Pro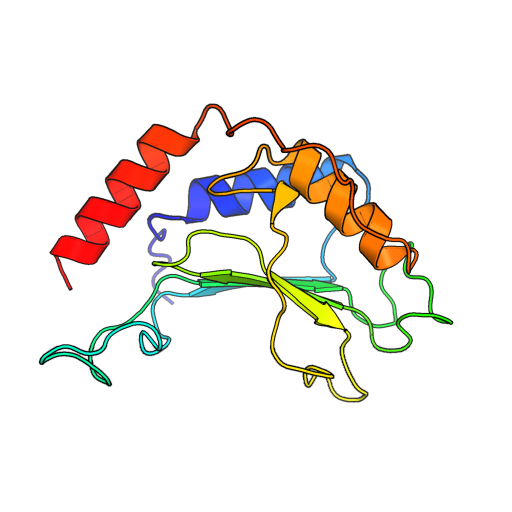tein AF-A0AAU5A4S3-F1 (afdb_monomer_lite)

Radius of gyration: 15.36 Å; chains: 1; bounding box: 38×34×42 Å

pLDDT: mean 92.45, std 8.71, range [35.03, 98.56]

Sequence (152 aa):
MTAHTLPHDPYITAVVDALAAAGLEPTDAWTSEAEIDRYRTDADAGVATMLSAVLIWGGDAPGLNTEAHEDGITLVWEHPAEQWQWAPRKAHGELEHEPEFLPTLGRYADPTSVAVAVRALLWGDTPPEVYAPNWSGADAVRTAVTAWASSE

Foldseek 3Di:
DPPDQALCNVLVVQLQVLCVVVVNHFPDKDKDFAAQPPPDPDPCRVPGTKIKIKGWHALPGPLAPCVQANGGKMWMAIPPQQFIWIFHADPPGHGPDDTHTPVQQHHQFRSNLSSQQSNCVRNNHHRDPHRGDHHPCRVSSVVSNVVVSVVD

Secondary structure (DSSP, 8-state):
---PPPTTHHHHHHHHHHHHHTT---SEEEEEEEEE-TT--STTTTTSEEEEEEEEEETT-TT--TTT-TTEEEEEEETTTTEEEEEEBPTTS-BSSSPEE-TTT-BTB-HHHHHHHHHHHHHTPPPPSSPPPBPTTHHHHHHHHHHHHTT-

Structure (mmCIF, N/CA/C/O backbone):
data_AF-A0AAU5A4S3-F1
#
_entry.id   AF-A0AAU5A4S3-F1
#
loop_
_atom_site.group_PDB
_atom_site.id
_atom_site.type_symbol
_atom_site.label_atom_id
_atom_site.label_alt_id
_atom_site.label_comp_id
_atom_site.label_asym_id
_atom_site.label_entity_id
_atom_site.label_seq_id
_atom_site.pdbx_PDB_ins_code
_atom_site.Cartn_x
_atom_site.Cartn_y
_atom_site.Cartn_z
_atom_site.occupancy
_atom_site.B_iso_or_equiv
_atom_site.auth_seq_id
_atom_site.auth_comp_id
_atom_site.auth_asym_id
_atom_site.auth_atom_id
_atom_site.pdbx_PDB_model_num
ATOM 1 N N . MET A 1 1 ? -4.446 -21.193 -12.535 1.00 39.62 1 MET A N 1
ATOM 2 C CA . MET A 1 1 ? -3.678 -19.992 -12.164 1.00 39.62 1 MET A CA 1
ATOM 3 C C . MET A 1 1 ? -2.277 -20.449 -11.829 1.00 39.62 1 MET A C 1
ATOM 5 O O . MET A 1 1 ? -2.098 -21.146 -10.839 1.00 39.62 1 MET A O 1
ATOM 9 N N . THR A 1 2 ? -1.317 -20.207 -12.713 1.00 35.03 2 THR A N 1
ATOM 10 C CA . THR A 1 2 ? 0.097 -20.427 -12.400 1.00 35.03 2 THR A CA 1
ATOM 11 C C . THR A 1 2 ? 0.478 -19.420 -11.326 1.00 35.03 2 THR A C 1
ATOM 13 O O . THR A 1 2 ? 0.433 -18.223 -11.577 1.00 35.03 2 THR A O 1
ATOM 16 N N . ALA A 1 3 ? 0.767 -19.911 -10.122 1.00 55.59 3 ALA A N 1
ATOM 17 C CA . ALA A 1 3 ? 1.276 -19.128 -9.004 1.00 55.59 3 ALA A CA 1
ATOM 18 C C . ALA A 1 3 ? 2.720 -18.699 -9.306 1.00 55.59 3 ALA A C 1
ATOM 20 O O . ALA A 1 3 ? 3.668 -19.279 -8.780 1.00 55.59 3 ALA A O 1
ATOM 21 N N . HIS A 1 4 ? 2.895 -17.774 -10.248 1.00 70.38 4 HIS A N 1
ATOM 22 C CA . HIS A 1 4 ? 4.183 -17.135 -10.452 1.00 70.38 4 HIS A CA 1
ATOM 23 C C . HIS A 1 4 ? 4.315 -16.026 -9.411 1.00 70.38 4 HIS A C 1
ATOM 25 O O . HIS A 1 4 ? 3.471 -15.139 -9.348 1.00 70.38 4 HIS A O 1
ATOM 31 N N . THR A 1 5 ? 5.336 -16.130 -8.566 1.00 88.12 5 THR A N 1
ATOM 32 C CA . THR A 1 5 ? 5.673 -15.095 -7.588 1.00 88.12 5 THR A CA 1
ATOM 33 C C . THR A 1 5 ? 6.170 -13.861 -8.330 1.00 88.12 5 THR A C 1
ATOM 35 O O . THR A 1 5 ? 7.146 -13.945 -9.079 1.00 88.12 5 THR A O 1
ATOM 38 N N . LEU A 1 6 ? 5.506 -12.727 -8.128 1.00 94.88 6 LEU A N 1
ATOM 39 C CA . LEU A 1 6 ? 5.885 -11.454 -8.724 1.00 94.88 6 LEU A CA 1
ATOM 40 C C . LEU A 1 6 ? 7.081 -10.842 -7.976 1.00 94.88 6 LEU A C 1
ATOM 42 O O . LEU A 1 6 ? 7.264 -11.089 -6.779 1.00 94.88 6 LEU A O 1
ATOM 46 N N . PRO A 1 7 ? 7.915 -10.025 -8.644 1.00 96.12 7 PRO A N 1
ATOM 47 C CA . PRO A 1 7 ? 9.130 -9.476 -8.042 1.00 96.12 7 PRO A CA 1
ATOM 48 C C . PRO A 1 7 ? 8.897 -8.663 -6.762 1.00 96.12 7 PRO A C 1
ATOM 50 O O . PRO A 1 7 ? 9.764 -8.648 -5.887 1.00 96.12 7 PRO A O 1
ATOM 53 N N . HIS A 1 8 ? 7.745 -7.994 -6.638 1.00 96.19 8 HIS A N 1
ATOM 54 C CA . HIS A 1 8 ? 7.370 -7.190 -5.471 1.00 96.19 8 HIS A CA 1
ATOM 55 C C . HIS A 1 8 ? 6.660 -7.984 -4.366 1.00 96.19 8 HIS A C 1
ATOM 57 O O . HIS A 1 8 ? 6.559 -7.473 -3.249 1.00 96.19 8 HIS A O 1
ATOM 63 N N . ASP A 1 9 ? 6.248 -9.234 -4.611 1.00 97.12 9 ASP A N 1
ATOM 64 C CA . ASP A 1 9 ? 5.535 -10.069 -3.630 1.00 97.12 9 ASP A CA 1
ATOM 65 C C . ASP A 1 9 ? 6.242 -10.170 -2.265 1.00 97.12 9 ASP A C 1
ATOM 67 O O . ASP A 1 9 ? 5.546 -10.098 -1.248 1.00 97.12 9 ASP A O 1
ATOM 71 N N . PRO A 1 10 ? 7.589 -10.284 -2.163 1.00 97.62 10 PRO A N 1
ATOM 72 C CA . PRO A 1 10 ? 8.252 -10.322 -0.860 1.00 97.62 10 PRO A CA 1
ATOM 73 C C . PRO A 1 10 ? 8.035 -9.050 -0.032 1.00 97.62 10 PRO A C 1
ATOM 75 O O . PRO A 1 10 ? 7.895 -9.130 1.187 1.00 97.62 10 PRO A O 1
ATOM 78 N N . TYR A 1 11 ? 7.993 -7.881 -0.681 1.00 98.12 11 TYR A N 1
ATOM 79 C CA . TYR A 1 11 ? 7.712 -6.623 0.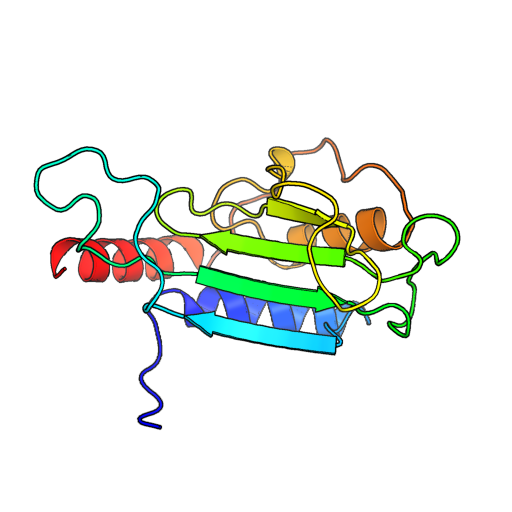006 1.00 98.12 11 TYR A CA 1
ATOM 80 C C . TYR A 1 11 ? 6.248 -6.549 0.443 1.00 98.12 11 TYR A C 1
ATOM 82 O O . TYR A 1 11 ? 5.968 -6.227 1.596 1.00 98.12 11 TYR A O 1
ATOM 90 N N . ILE A 1 12 ? 5.319 -6.906 -0.448 1.00 98.00 12 ILE A N 1
ATOM 91 C CA . ILE A 1 12 ? 3.882 -6.881 -0.147 1.00 98.00 12 ILE A CA 1
ATOM 92 C C . ILE A 1 12 ? 3.536 -7.864 0.971 1.00 98.00 12 ILE A C 1
ATOM 94 O O . ILE A 1 12 ? 2.803 -7.507 1.889 1.00 98.00 12 ILE A O 1
ATOM 98 N N . THR A 1 13 ? 4.132 -9.057 0.963 1.00 97.81 13 THR A N 1
ATOM 99 C CA . THR A 1 13 ? 3.985 -10.044 2.043 1.00 97.81 13 THR A CA 1
ATOM 100 C C . THR A 1 13 ? 4.456 -9.468 3.376 1.00 97.81 13 THR A C 1
ATOM 102 O O . THR A 1 13 ? 3.724 -9.530 4.356 1.00 97.81 13 THR A O 1
ATOM 105 N N . ALA A 1 14 ? 5.628 -8.824 3.411 1.00 98.31 14 ALA A N 1
ATOM 106 C CA . ALA A 1 14 ? 6.134 -8.209 4.637 1.00 98.31 14 ALA A CA 1
ATOM 107 C C . ALA A 1 14 ? 5.206 -7.098 5.167 1.00 98.31 14 ALA A C 1
ATOM 109 O O . ALA A 1 14 ? 5.040 -6.965 6.379 1.00 98.31 14 ALA A O 1
ATOM 110 N N . VAL A 1 15 ? 4.585 -6.317 4.274 1.00 98.56 15 VAL A N 1
ATOM 111 C CA . VAL A 1 15 ? 3.578 -5.301 4.626 1.00 98.56 15 VAL A CA 1
ATOM 112 C C . VAL A 1 15 ? 2.312 -5.939 5.195 1.00 98.56 15 VAL A C 1
ATOM 114 O O . VAL A 1 15 ? 1.858 -5.515 6.256 1.00 98.56 15 VAL A O 1
ATOM 117 N N . VAL A 1 16 ? 1.768 -6.971 4.547 1.00 98.19 16 VAL A N 1
ATOM 118 C CA . VAL A 1 16 ? 0.583 -7.694 5.037 1.00 98.19 16 VAL A CA 1
ATOM 119 C C . VAL A 1 16 ? 0.854 -8.345 6.396 1.00 98.19 16 VAL A C 1
ATOM 121 O O . VAL A 1 16 ? 0.028 -8.221 7.297 1.00 98.19 16 VAL A O 1
ATOM 124 N N . ASP A 1 17 ? 2.026 -8.949 6.593 1.00 98.38 17 ASP A N 1
ATOM 125 C CA . ASP A 1 17 ? 2.422 -9.539 7.876 1.00 98.38 17 ASP A CA 1
ATOM 126 C C . ASP A 1 17 ? 2.519 -8.482 8.989 1.00 98.38 17 ASP A C 1
ATOM 128 O O . ASP A 1 17 ? 2.077 -8.715 10.117 1.00 98.38 17 ASP A O 1
ATOM 132 N N . ALA A 1 18 ? 3.066 -7.298 8.691 1.00 98.38 18 ALA A N 1
ATOM 133 C CA . ALA A 1 18 ? 3.144 -6.198 9.653 1.00 98.38 18 ALA A CA 1
ATOM 134 C C . ALA A 1 18 ? 1.761 -5.620 9.997 1.00 98.38 18 ALA A C 1
ATOM 136 O O . ALA A 1 18 ? 1.507 -5.285 11.156 1.00 98.38 18 ALA A O 1
ATOM 137 N N . LEU A 1 19 ? 0.860 -5.533 9.013 1.00 98.12 19 LEU A N 1
ATOM 138 C CA . LEU A 1 19 ? -0.536 -5.146 9.219 1.00 98.12 19 LEU A CA 1
ATOM 139 C C . LEU A 1 19 ? -1.260 -6.160 10.108 1.00 98.12 19 LEU A C 1
ATOM 141 O O . LEU A 1 19 ? -1.898 -5.762 11.082 1.00 98.12 19 LEU A O 1
ATOM 145 N N . ALA A 1 20 ? -1.088 -7.456 9.844 1.00 97.44 20 ALA A N 1
ATOM 146 C CA . ALA A 1 20 ? -1.662 -8.520 10.660 1.00 97.44 20 ALA A CA 1
ATOM 147 C C . ALA A 1 20 ? -1.131 -8.497 12.101 1.00 97.44 20 ALA A C 1
ATOM 149 O O . ALA A 1 20 ? -1.888 -8.518 13.069 1.00 97.44 20 ALA A O 1
ATOM 150 N N . ALA A 1 21 ? 0.182 -8.331 12.281 1.00 97.88 21 ALA A N 1
ATOM 151 C CA . ALA A 1 21 ? 0.779 -8.183 13.608 1.00 97.88 21 ALA A CA 1
ATOM 152 C C . ALA A 1 21 ? 0.242 -6.959 14.379 1.00 97.88 21 ALA A C 1
ATOM 154 O O . ALA A 1 21 ? 0.237 -6.954 15.613 1.00 97.88 21 ALA A O 1
ATOM 155 N N . ALA A 1 22 ? -0.219 -5.927 13.667 1.00 96.88 22 ALA A N 1
ATOM 156 C CA . ALA A 1 22 ? -0.845 -4.738 14.233 1.00 96.88 22 ALA A CA 1
ATOM 157 C C . ALA A 1 22 ? -2.371 -4.861 14.435 1.00 96.88 22 ALA A C 1
ATOM 159 O O . ALA A 1 22 ? -2.958 -3.911 14.968 1.00 96.88 22 ALA A O 1
ATOM 160 N N . GLY A 1 23 ? -2.987 -5.986 14.042 1.00 96.62 23 GLY A N 1
ATOM 161 C CA . GLY A 1 23 ? -4.437 -6.216 14.056 1.00 96.62 23 GLY A CA 1
ATOM 162 C C . GLY A 1 23 ? -5.199 -5.373 13.030 1.00 96.62 23 GLY A C 1
ATOM 163 O O . GLY A 1 23 ? -6.291 -4.893 13.326 1.00 96.62 23 GLY A O 1
ATOM 164 N N . LEU A 1 24 ? -4.565 -5.095 11.889 1.00 96.88 24 LEU A N 1
ATOM 165 C CA . LEU A 1 24 ? -5.057 -4.242 10.804 1.00 96.88 24 LEU A CA 1
ATOM 166 C C . LEU A 1 24 ? -5.134 -5.027 9.490 1.00 96.88 24 LEU A C 1
ATOM 168 O O . LEU A 1 24 ? -4.820 -4.490 8.429 1.00 96.88 24 LEU A O 1
ATOM 172 N N . GLU A 1 25 ? -5.482 -6.309 9.541 1.00 95.94 25 GLU A N 1
ATOM 173 C CA . GLU A 1 25 ? -5.574 -7.155 8.357 1.00 95.94 25 GLU A CA 1
ATOM 174 C C . GLU A 1 25 ? -6.510 -6.533 7.306 1.00 95.94 25 GLU A C 1
ATOM 176 O O . GLU A 1 25 ? -7.627 -6.124 7.643 1.00 95.94 25 GLU A O 1
ATOM 181 N N . PRO A 1 26 ? -6.088 -6.451 6.033 1.00 96.75 26 PRO A N 1
ATOM 182 C CA . PRO A 1 26 ? -6.986 -6.048 4.965 1.00 96.75 26 PRO A CA 1
ATOM 183 C C . PRO A 1 26 ? -8.082 -7.106 4.781 1.00 96.75 26 PRO A C 1
ATOM 185 O O . PRO A 1 26 ? -7.842 -8.309 4.883 1.00 96.75 26 PRO A O 1
ATOM 188 N N . THR A 1 27 ? -9.290 -6.647 4.471 1.00 95.94 27 THR A N 1
ATOM 189 C CA . THR A 1 27 ? -10.421 -7.502 4.079 1.00 95.94 27 THR A CA 1
ATOM 190 C C . THR A 1 27 ? -10.171 -8.237 2.762 1.00 95.94 27 THR A C 1
ATOM 192 O O . THR A 1 27 ? -10.667 -9.348 2.585 1.00 95.94 27 THR A O 1
ATOM 195 N N . ASP A 1 28 ? -9.392 -7.638 1.856 1.00 96.12 28 ASP A N 1
ATOM 196 C CA . ASP A 1 28 ? -8.947 -8.262 0.610 1.00 96.12 28 ASP A CA 1
ATOM 197 C C . ASP A 1 28 ? -7.587 -7.696 0.179 1.00 96.12 28 ASP A C 1
ATOM 199 O O . ASP A 1 28 ? -7.264 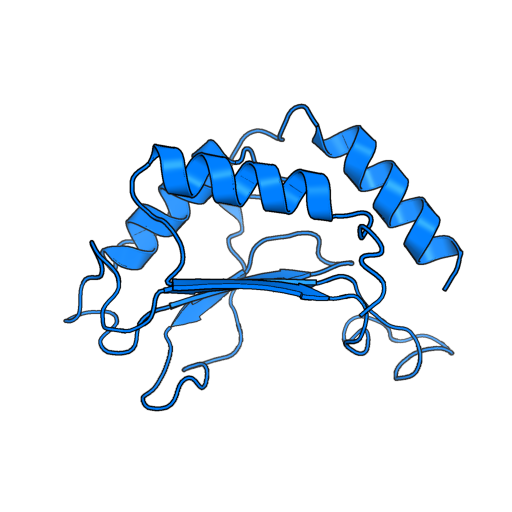-6.538 0.468 1.00 96.12 28 ASP A O 1
ATOM 203 N N . ALA A 1 29 ? -6.781 -8.513 -0.494 1.00 96.56 29 ALA A N 1
ATOM 204 C CA . ALA A 1 29 ? -5.439 -8.152 -0.930 1.00 96.56 29 ALA A CA 1
ATOM 205 C C . ALA A 1 29 ? -4.991 -8.981 -2.140 1.00 96.56 29 ALA A C 1
ATOM 207 O O . ALA A 1 29 ? -5.120 -10.206 -2.147 1.00 96.56 29 ALA A O 1
ATOM 208 N N . TRP A 1 30 ? -4.385 -8.330 -3.135 1.00 95.81 30 TRP A N 1
ATOM 209 C CA . TRP A 1 30 ? -3.762 -9.021 -4.266 1.00 95.81 30 TRP A CA 1
ATOM 210 C C . TRP A 1 30 ? -2.585 -8.244 -4.854 1.00 95.81 30 TRP A C 1
ATOM 212 O O . TRP A 1 30 ? -2.447 -7.033 -4.667 1.00 95.81 30 TRP A O 1
ATOM 222 N N . THR A 1 31 ? -1.750 -8.961 -5.603 1.00 96.44 31 THR A N 1
ATOM 223 C CA . THR A 1 31 ? -0.707 -8.407 -6.469 1.00 96.44 31 THR A CA 1
ATOM 224 C C . THR A 1 31 ? -1.024 -8.720 -7.931 1.00 96.44 31 THR A C 1
ATOM 226 O O . THR A 1 31 ? -1.725 -9.686 -8.235 1.00 96.44 31 THR A O 1
ATOM 229 N N . SER A 1 32 ? -0.573 -7.866 -8.847 1.00 94.88 32 SER A N 1
ATOM 230 C CA . SER A 1 32 ? -0.806 -8.012 -10.285 1.00 94.88 32 SER A CA 1
ATOM 231 C C . SER A 1 32 ? 0.387 -7.492 -11.081 1.00 94.88 32 SER A C 1
ATOM 233 O O . SER A 1 32 ? 1.105 -6.604 -10.627 1.00 94.88 32 SER A O 1
ATOM 235 N N . GLU A 1 33 ? 0.573 -8.051 -12.271 1.00 93.25 33 GLU A N 1
ATOM 236 C CA . GLU A 1 33 ? 1.462 -7.551 -13.327 1.00 93.25 33 GLU A CA 1
ATOM 237 C C . GLU A 1 33 ? 0.680 -7.278 -14.624 1.00 93.25 33 GLU A C 1
ATOM 239 O O . GLU A 1 33 ? 1.258 -7.186 -15.691 1.00 93.25 33 GLU A O 1
ATOM 244 N N . ALA A 1 34 ? -0.656 -7.242 -14.573 1.00 89.00 34 ALA A N 1
ATOM 245 C CA . ALA A 1 34 ? -1.494 -7.215 -15.776 1.00 89.00 34 ALA A CA 1
ATOM 246 C C . ALA A 1 34 ? -1.980 -5.812 -16.171 1.00 89.00 34 ALA A C 1
ATOM 248 O O . ALA A 1 34 ? -2.521 -5.636 -17.264 1.00 89.00 34 ALA A O 1
ATOM 249 N N . GLU A 1 35 ? -1.837 -4.831 -15.281 1.00 87.25 35 GLU A N 1
ATOM 250 C CA . GLU A 1 35 ? -2.319 -3.472 -15.523 1.00 87.25 35 GLU A CA 1
ATOM 251 C C . GLU A 1 35 ? -1.393 -2.747 -16.497 1.00 87.25 35 GLU A C 1
ATOM 253 O O . GLU A 1 35 ? -0.176 -2.886 -16.412 1.00 87.25 35 GLU A O 1
ATOM 258 N N . ILE A 1 36 ? -1.958 -1.956 -17.410 1.00 87.69 36 ILE A N 1
ATOM 259 C CA . ILE A 1 36 ? -1.163 -1.132 -18.328 1.00 87.69 36 ILE A CA 1
ATOM 260 C C . ILE A 1 36 ? -0.395 -0.088 -17.516 1.00 87.69 36 ILE A C 1
ATOM 262 O O . ILE A 1 36 ? -0.978 0.606 -16.678 1.00 87.69 36 ILE A O 1
ATOM 266 N N . ASP A 1 37 ? 0.894 0.074 -17.812 1.00 85.19 37 ASP A N 1
ATOM 267 C CA . ASP A 1 37 ? 1.715 1.098 -17.178 1.00 85.19 37 ASP A CA 1
ATOM 268 C C . ASP A 1 37 ? 1.260 2.502 -17.612 1.00 85.19 37 ASP A C 1
ATOM 270 O O . ASP A 1 37 ? 1.593 3.008 -18.690 1.00 85.19 37 ASP A O 1
ATOM 274 N N . ARG A 1 38 ? 0.491 3.151 -16.731 1.00 83.00 38 ARG A N 1
ATOM 275 C CA . ARG A 1 38 ? -0.017 4.519 -16.909 1.00 83.00 38 ARG A CA 1
ATOM 276 C C . ARG A 1 38 ? 1.066 5.599 -16.826 1.00 83.00 38 ARG A C 1
ATOM 278 O O . ARG A 1 38 ? 0.792 6.756 -17.140 1.00 83.00 38 ARG A O 1
ATOM 285 N N . TYR A 1 39 ? 2.273 5.249 -16.389 1.00 82.88 39 TYR A N 1
ATOM 286 C CA . TYR A 1 39 ? 3.394 6.170 -16.223 1.00 82.88 39 TYR A CA 1
ATOM 287 C C . TYR A 1 39 ? 4.294 6.239 -17.464 1.00 82.88 39 TYR A C 1
ATOM 289 O O . TYR A 1 39 ? 5.104 7.167 -17.578 1.00 82.88 39 TYR A O 1
ATOM 297 N N . ARG A 1 40 ? 4.156 5.310 -18.419 1.00 82.69 40 ARG A N 1
ATOM 298 C CA . ARG A 1 40 ? 4.932 5.330 -19.666 1.00 82.69 40 ARG A CA 1
ATOM 299 C C . ARG A 1 40 ? 4.405 6.361 -20.655 1.00 82.69 40 ARG A C 1
ATOM 301 O O . ARG A 1 40 ? 3.210 6.508 -20.887 1.00 82.69 40 ARG A O 1
ATOM 308 N N . THR A 1 41 ? 5.345 7.065 -21.279 1.00 86.38 41 THR A N 1
ATOM 309 C CA . THR A 1 41 ? 5.091 8.065 -22.335 1.00 86.38 41 THR A CA 1
ATOM 310 C C . THR A 1 41 ? 5.941 7.810 -23.585 1.00 86.38 41 THR A C 1
ATOM 312 O O . THR A 1 41 ? 6.050 8.668 -24.460 1.00 86.38 41 THR A O 1
ATOM 315 N N . ASP A 1 42 ? 6.566 6.635 -23.656 1.00 85.56 42 ASP A N 1
ATOM 316 C CA . ASP A 1 42 ? 7.460 6.206 -24.726 1.00 85.56 42 ASP A CA 1
ATOM 317 C C . ASP A 1 42 ? 6.739 5.328 -25.766 1.00 85.56 42 ASP A C 1
ATOM 319 O O . ASP A 1 42 ? 5.512 5.321 -25.855 1.00 85.56 42 ASP A O 1
ATOM 323 N N . ALA A 1 43 ? 7.509 4.633 -26.610 1.00 85.62 43 ALA A N 1
ATOM 324 C CA . ALA A 1 43 ? 6.974 3.833 -27.712 1.00 85.62 43 ALA A CA 1
ATOM 325 C C . ALA A 1 43 ? 6.094 2.656 -27.255 1.00 85.62 43 ALA A C 1
ATOM 327 O O . ALA A 1 43 ? 5.280 2.186 -28.049 1.00 85.62 43 ALA A O 1
ATOM 328 N N . ASP A 1 44 ? 6.223 2.231 -25.996 1.00 81.56 44 ASP A N 1
ATOM 329 C CA . ASP A 1 44 ? 5.472 1.109 -25.430 1.00 81.56 44 ASP A CA 1
ATOM 330 C C . ASP A 1 44 ? 4.322 1.583 -24.521 1.00 81.56 44 ASP A C 1
ATOM 332 O O . ASP A 1 44 ? 3.669 0.774 -23.853 1.00 81.56 44 ASP A O 1
ATOM 336 N N . ALA A 1 45 ? 4.040 2.893 -24.497 1.00 84.75 45 ALA A N 1
ATOM 337 C CA . ALA A 1 45 ? 2.894 3.455 -23.794 1.00 84.75 45 ALA A CA 1
ATOM 338 C C . ALA A 1 45 ? 1.585 2.821 -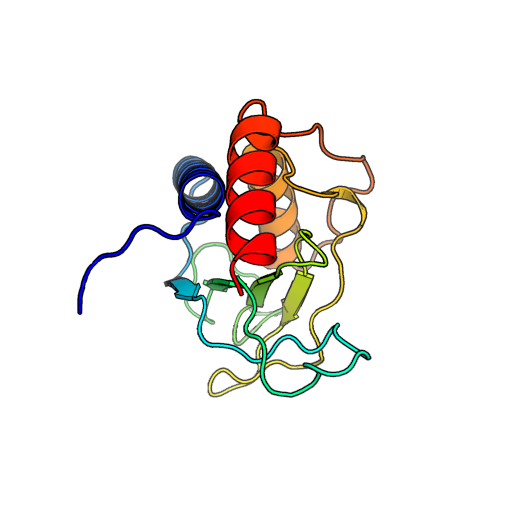24.299 1.00 84.75 45 ALA A C 1
ATOM 340 O O . ALA A 1 45 ? 1.281 2.836 -25.494 1.00 84.75 45 ALA A O 1
ATOM 341 N N . GLY A 1 46 ? 0.796 2.270 -23.374 1.00 82.62 46 GLY A N 1
ATOM 342 C CA . GLY A 1 46 ? -0.435 1.544 -23.699 1.00 82.62 46 GLY A CA 1
ATOM 343 C C . GLY A 1 46 ? -0.246 0.062 -24.044 1.00 82.62 46 GLY A C 1
ATOM 344 O O . GLY A 1 46 ? -1.235 -0.590 -24.376 1.00 82.62 46 GLY A O 1
ATOM 345 N N . VAL A 1 47 ? 0.981 -0.468 -23.981 1.00 83.81 47 VAL A N 1
ATOM 346 C CA . VAL A 1 47 ? 1.286 -1.883 -24.264 1.00 83.81 47 VAL A CA 1
ATOM 347 C C . VAL A 1 47 ? 2.015 -2.554 -23.104 1.00 83.81 47 VAL A C 1
ATOM 349 O O . VAL A 1 47 ? 1.649 -3.668 -22.741 1.00 83.81 47 VAL A O 1
ATOM 352 N N . ALA A 1 48 ? 3.021 -1.896 -22.526 1.00 84.69 48 ALA A N 1
ATOM 353 C CA . ALA A 1 48 ? 3.755 -2.447 -21.392 1.00 84.69 48 ALA A CA 1
ATOM 354 C C . ALA A 1 48 ? 2.901 -2.471 -20.118 1.00 84.69 48 ALA A C 1
ATOM 356 O O . ALA A 1 48 ? 2.040 -1.605 -19.910 1.00 84.69 48 ALA A O 1
ATOM 357 N N . THR A 1 49 ? 3.159 -3.462 -19.270 1.00 89.19 49 THR A N 1
ATOM 358 C CA . THR A 1 49 ? 2.427 -3.659 -18.021 1.00 89.19 49 THR A CA 1
ATOM 359 C C . THR A 1 49 ? 3.177 -3.100 -16.812 1.00 89.19 49 THR A C 1
ATOM 361 O O . THR A 1 49 ? 4.348 -2.732 -16.905 1.00 89.19 49 THR A O 1
ATOM 364 N N . MET A 1 50 ? 2.497 -3.002 -15.669 1.00 91.81 50 MET A N 1
ATOM 365 C CA . MET A 1 50 ? 3.071 -2.576 -14.397 1.00 91.81 50 MET A CA 1
ATOM 366 C C . MET A 1 50 ? 2.803 -3.570 -13.269 1.00 91.81 50 MET A C 1
ATOM 368 O O . MET A 1 50 ? 1.739 -4.187 -13.179 1.00 91.81 50 MET A O 1
ATOM 372 N N . LEU A 1 51 ? 3.757 -3.641 -12.340 1.00 95.19 51 LEU A N 1
ATOM 373 C CA . LEU A 1 51 ? 3.566 -4.308 -11.058 1.00 95.19 51 LEU A CA 1
ATOM 374 C C . LEU A 1 51 ? 2.697 -3.445 -10.147 1.00 95.19 51 LEU A C 1
ATOM 376 O O . LEU A 1 51 ? 2.997 -2.273 -9.920 1.00 95.19 51 LEU A O 1
ATOM 380 N N . SER A 1 52 ? 1.663 -4.043 -9.570 1.00 96.06 52 SER A N 1
ATOM 381 C CA . SER A 1 52 ? 0.777 -3.389 -8.614 1.00 96.06 52 SER A CA 1
ATOM 382 C C . SER A 1 52 ? 0.428 -4.298 -7.440 1.00 96.06 52 SER A C 1
ATOM 384 O O . SER A 1 52 ? 0.485 -5.529 -7.523 1.00 96.06 52 SER A O 1
ATOM 386 N N . ALA A 1 53 ? 0.082 -3.682 -6.318 1.00 97.31 53 ALA A N 1
ATOM 387 C CA . ALA A 1 53 ? -0.495 -4.336 -5.159 1.00 97.31 53 ALA A CA 1
ATOM 388 C C . ALA A 1 53 ? -1.646 -3.493 -4.625 1.00 97.31 53 ALA A C 1
ATOM 390 O O . ALA A 1 53 ? -1.518 -2.273 -4.512 1.00 97.31 53 ALA A O 1
ATOM 391 N N . VAL A 1 54 ? -2.747 -4.150 -4.277 1.00 97.38 54 VAL A N 1
ATOM 392 C CA . VAL A 1 54 ? -3.954 -3.509 -3.757 1.00 97.38 54 VAL A CA 1
ATOM 393 C C . VAL A 1 54 ? -4.311 -4.148 -2.425 1.00 97.38 54 VAL A C 1
ATOM 395 O O . VAL A 1 54 ? -4.351 -5.372 -2.314 1.00 97.38 54 VAL A O 1
ATOM 398 N N . LEU A 1 55 ? -4.566 -3.310 -1.421 1.00 98.19 55 LEU A N 1
ATOM 399 C CA . LEU A 1 55 ? -5.025 -3.699 -0.089 1.00 98.19 55 LEU A CA 1
ATOM 400 C C . LEU A 1 55 ? -6.330 -2.961 0.215 1.00 98.19 55 LEU A C 1
ATOM 402 O O . LEU A 1 55 ? -6.397 -1.737 0.079 1.00 98.19 55 LEU A O 1
ATOM 406 N N . ILE A 1 56 ? -7.363 -3.688 0.631 1.00 97.75 56 ILE A N 1
ATOM 407 C CA . ILE A 1 56 ? -8.699 -3.140 0.878 1.00 97.75 56 ILE A CA 1
ATOM 408 C C . ILE A 1 56 ? -9.099 -3.369 2.328 1.00 97.75 56 ILE A C 1
ATOM 410 O O . ILE A 1 56 ? -9.052 -4.495 2.817 1.00 97.75 56 ILE A O 1
ATOM 414 N N . TRP A 1 57 ? -9.619 -2.323 2.962 1.00 97.50 57 TRP A N 1
ATOM 415 C CA . TRP A 1 57 ? -10.422 -2.415 4.179 1.00 97.50 57 TRP A CA 1
ATOM 416 C C . TRP A 1 57 ? -11.828 -1.950 3.823 1.00 97.50 57 TRP A C 1
ATOM 418 O O . TRP A 1 57 ? -12.007 -0.767 3.563 1.00 97.50 57 TRP A O 1
ATOM 428 N N . GLY A 1 58 ? -12.790 -2.870 3.728 1.00 95.31 58 GLY A N 1
ATOM 429 C CA . GLY A 1 58 ? -14.199 -2.543 3.480 1.00 95.31 58 GLY A CA 1
ATOM 430 C C . GLY A 1 58 ? -14.883 -1.904 4.693 1.00 95.31 58 GLY A C 1
ATOM 431 O O . GLY A 1 58 ? -14.299 -1.842 5.769 1.00 95.31 58 GLY A O 1
ATOM 432 N N . GLY A 1 59 ? -16.133 -1.457 4.532 1.00 92.56 59 GLY A N 1
ATOM 433 C CA . GLY A 1 59 ? -16.914 -0.796 5.594 1.00 92.56 59 GLY A CA 1
ATOM 434 C C . GLY A 1 59 ? -17.142 -1.624 6.872 1.00 92.56 59 GLY A C 1
ATOM 435 O O . GLY A 1 59 ? -17.522 -1.086 7.909 1.00 92.56 59 GLY A O 1
ATOM 436 N N . ASP A 1 60 ? -16.897 -2.934 6.824 1.00 90.12 60 ASP A N 1
ATOM 437 C CA . ASP A 1 60 ? -16.956 -3.861 7.958 1.00 90.12 60 ASP A CA 1
ATOM 438 C C . ASP A 1 60 ? -15.580 -4.166 8.581 1.00 90.12 60 ASP A C 1
ATOM 440 O O . ASP A 1 60 ? -15.482 -4.988 9.498 1.00 90.12 60 ASP A O 1
ATOM 444 N N . ALA A 1 61 ? -14.515 -3.505 8.116 1.00 90.81 61 ALA A N 1
ATOM 445 C CA . ALA A 1 61 ? -13.164 -3.714 8.612 1.00 90.81 61 ALA A CA 1
ATOM 446 C C . ALA A 1 61 ? -13.023 -3.307 10.096 1.00 90.81 61 ALA A C 1
ATOM 448 O O . ALA A 1 61 ? -13.419 -2.204 10.491 1.00 90.81 61 ALA A O 1
ATOM 449 N N . PRO A 1 62 ? -12.406 -4.152 10.943 1.00 86.19 62 PRO A N 1
ATOM 450 C CA . PRO A 1 62 ? -12.119 -3.798 12.328 1.00 86.19 62 PRO A CA 1
ATOM 451 C C . PRO A 1 62 ? -11.264 -2.529 12.443 1.00 86.19 62 PRO A C 1
ATOM 453 O O . PRO A 1 62 ? -10.259 -2.377 11.756 1.00 86.19 62 PRO A O 1
ATOM 456 N N . GLY A 1 63 ? -11.641 -1.627 13.355 1.00 85.00 63 GLY A N 1
ATOM 457 C CA . GLY A 1 63 ? -10.894 -0.389 13.614 1.00 85.00 63 GLY A CA 1
ATOM 458 C C . GLY A 1 63 ? -11.152 0.749 12.622 1.00 85.00 63 GLY A C 1
ATOM 459 O O . GLY A 1 63 ? -10.613 1.834 12.820 1.00 85.00 63 GLY A O 1
ATOM 460 N N . LEU A 1 64 ? -11.994 0.532 11.607 1.00 93.00 64 LEU A N 1
ATOM 461 C CA . LEU A 1 64 ? -12.432 1.572 10.685 1.00 93.00 64 LEU A CA 1
ATOM 462 C C . LEU A 1 64 ? -13.359 2.576 11.385 1.00 93.00 64 LEU A C 1
ATOM 464 O O . LEU A 1 64 ? -14.356 2.206 12.011 1.00 93.00 64 LEU A O 1
ATOM 468 N N . ASN A 1 65 ? -13.049 3.859 11.247 1.00 93.62 65 ASN A N 1
ATOM 469 C CA . ASN A 1 65 ? -13.936 4.947 11.617 1.00 93.62 65 ASN A CA 1
ATOM 470 C C . ASN A 1 65 ? -14.992 5.135 10.522 1.00 93.62 65 ASN A C 1
ATOM 472 O O . ASN A 1 65 ? -14.756 5.819 9.527 1.00 93.62 65 ASN A O 1
ATOM 476 N N . THR A 1 66 ? -16.172 4.549 10.717 1.00 91.81 66 THR A N 1
ATOM 477 C CA . THR A 1 66 ? -17.272 4.618 9.745 1.00 91.81 66 THR A CA 1
ATOM 478 C C . THR A 1 66 ? -17.885 6.013 9.600 1.00 91.81 66 THR A C 1
ATOM 480 O O . THR A 1 66 ? -18.583 6.252 8.623 1.00 91.81 66 THR A O 1
ATOM 483 N N . GLU A 1 67 ? -17.615 6.955 10.514 1.00 92.38 67 GLU A N 1
ATOM 484 C CA . GLU A 1 67 ? -18.003 8.362 10.324 1.00 92.38 67 GLU A CA 1
ATOM 485 C C . GLU A 1 67 ? -17.103 9.071 9.301 1.00 92.38 67 GLU A C 1
ATOM 487 O O . GLU A 1 67 ? -17.547 10.007 8.639 1.00 92.38 67 GLU A O 1
ATOM 492 N N . ALA A 1 68 ? -15.845 8.634 9.171 1.00 91.69 68 ALA A N 1
ATOM 493 C CA . ALA A 1 68 ? -14.883 9.182 8.215 1.00 91.69 68 ALA A CA 1
ATOM 494 C C . ALA A 1 68 ? -14.863 8.403 6.890 1.00 91.69 68 ALA A C 1
ATOM 496 O O . ALA A 1 68 ? -14.723 8.996 5.822 1.00 91.69 68 ALA A O 1
ATOM 497 N N . HIS A 1 69 ? -14.994 7.078 6.961 1.00 92.81 69 HIS A N 1
ATOM 498 C CA . HIS A 1 69 ? -14.799 6.152 5.848 1.00 92.81 69 HIS A CA 1
ATOM 499 C C . HIS A 1 69 ? -15.875 5.062 5.868 1.00 92.81 69 HIS A C 1
ATOM 501 O O . HIS A 1 69 ? -15.564 3.895 6.079 1.00 92.81 69 HIS A O 1
ATOM 507 N N . GLU A 1 70 ? -17.144 5.436 5.683 1.00 94.06 70 GLU A N 1
ATOM 508 C CA . GLU A 1 70 ? -18.295 4.517 5.769 1.00 94.06 70 GLU A CA 1
ATOM 509 C C . GLU A 1 70 ? -18.098 3.230 4.949 1.00 94.06 70 GLU A C 1
ATOM 511 O O . GLU A 1 70 ? -18.335 2.130 5.447 1.00 94.06 70 GLU A O 1
ATOM 516 N N . ASP A 1 71 ? -17.593 3.358 3.720 1.00 95.75 71 ASP A N 1
ATOM 517 C CA . ASP A 1 71 ? -17.388 2.239 2.794 1.00 95.75 71 ASP A CA 1
ATOM 518 C C . ASP A 1 71 ? -15.950 1.687 2.789 1.00 95.75 71 ASP A C 1
ATOM 520 O O . ASP A 1 71 ? -15.624 0.771 2.021 1.00 95.75 71 ASP A O 1
ATOM 524 N N . GLY A 1 72 ? -15.088 2.220 3.660 1.00 96.56 72 GLY A N 1
ATOM 525 C CA . GLY A 1 72 ? -13.710 1.782 3.827 1.00 96.56 72 GLY A CA 1
ATOM 526 C C . GLY A 1 72 ? -12.669 2.554 3.014 1.00 96.56 72 GLY A C 1
ATOM 527 O O . GLY A 1 72 ? -12.922 3.637 2.485 1.00 96.56 72 GLY A O 1
ATOM 528 N N . ILE A 1 73 ? -11.464 1.989 2.923 1.00 97.56 73 ILE A N 1
ATOM 529 C CA . ILE A 1 73 ? -10.307 2.587 2.241 1.00 97.56 73 ILE A CA 1
ATOM 530 C C . ILE A 1 73 ? -9.591 1.567 1.350 1.00 97.56 73 ILE A C 1
ATOM 532 O O . ILE A 1 73 ? -9.733 0.348 1.492 1.00 97.56 73 ILE A O 1
ATOM 536 N N . THR A 1 74 ? -8.791 2.060 0.412 1.00 98.19 74 THR A N 1
ATOM 537 C CA . THR A 1 74 ? -7.911 1.245 -0.429 1.00 98.19 74 THR A CA 1
ATOM 538 C C . THR A 1 74 ? -6.508 1.827 -0.444 1.00 98.19 74 THR A C 1
ATOM 540 O O . THR A 1 74 ? -6.330 3.032 -0.612 1.00 98.19 74 THR A O 1
ATOM 543 N N . LEU A 1 75 ? -5.520 0.953 -0.270 1.00 98.06 75 LEU A N 1
ATOM 544 C CA . LEU A 1 75 ? -4.102 1.253 -0.402 1.00 98.06 75 LEU A CA 1
ATOM 545 C C . LEU A 1 75 ? -3.578 0.606 -1.681 1.00 98.06 75 LEU A C 1
ATOM 547 O O . LEU A 1 75 ? -3.867 -0.561 -1.948 1.00 98.06 75 LEU A O 1
ATOM 551 N N . VAL A 1 76 ? -2.791 1.353 -2.449 1.00 97.50 76 VAL A N 1
ATOM 552 C CA . VAL A 1 76 ? -2.222 0.888 -3.715 1.00 97.50 76 VAL A CA 1
ATOM 553 C C . VAL A 1 76 ? -0.719 1.129 -3.716 1.00 97.50 76 VAL A C 1
ATOM 555 O O . VAL A 1 76 ? -0.255 2.205 -3.348 1.00 97.50 76 VAL A O 1
ATOM 558 N N . TRP A 1 77 ? 0.052 0.136 -4.139 1.00 97.31 77 TRP A N 1
ATOM 559 C CA . TRP A 1 77 ? 1.469 0.275 -4.464 1.00 97.31 77 TRP A CA 1
ATOM 560 C C . TRP A 1 77 ? 1.660 -0.066 -5.938 1.00 97.31 77 TRP A C 1
ATOM 562 O O . TRP A 1 77 ? 1.151 -1.088 -6.384 1.00 97.31 77 TRP A O 1
ATOM 572 N N . GLU A 1 78 ? 2.382 0.760 -6.693 1.00 94.44 78 GLU A N 1
ATOM 573 C CA . GLU A 1 78 ? 2.554 0.576 -8.144 1.00 94.44 78 GLU A CA 1
ATOM 574 C C . GLU A 1 78 ? 3.998 0.852 -8.551 1.00 94.44 78 GLU A C 1
ATOM 576 O O . GLU A 1 78 ? 4.588 1.829 -8.098 1.00 94.44 78 GLU A O 1
ATOM 581 N N . HIS A 1 79 ? 4.566 0.044 -9.439 1.00 91.19 79 HIS A N 1
ATOM 582 C CA . HIS A 1 79 ? 5.778 0.373 -10.191 1.00 91.19 79 HIS A CA 1
ATOM 583 C C . HIS A 1 79 ? 5.393 1.187 -11.446 1.00 91.19 79 HIS A C 1
ATOM 585 O O . HIS A 1 79 ? 4.359 0.883 -12.029 1.00 91.19 79 HIS A O 1
ATOM 591 N N . PRO A 1 80 ? 6.168 2.202 -11.890 1.00 88.88 80 PRO A N 1
ATOM 592 C CA . PRO A 1 80 ? 7.478 2.659 -11.410 1.00 88.88 80 PRO A CA 1
ATOM 593 C C . PRO A 1 80 ? 7.462 3.698 -10.278 1.00 88.88 80 PRO A C 1
ATOM 595 O O . PRO A 1 80 ? 8.532 4.154 -9.861 1.00 88.88 80 PRO A O 1
ATOM 598 N N . ALA A 1 81 ? 6.296 4.094 -9.761 1.00 89.81 81 ALA A N 1
ATOM 599 C CA . ALA A 1 81 ? 6.238 5.024 -8.628 1.00 89.81 81 ALA A CA 1
ATOM 600 C C . ALA A 1 81 ? 6.907 4.436 -7.366 1.00 89.81 81 ALA A C 1
ATOM 602 O O . ALA A 1 81 ? 7.596 5.142 -6.624 1.00 89.81 81 ALA A O 1
ATOM 603 N N . GLU A 1 82 ? 6.738 3.127 -7.177 1.00 93.50 82 GLU A N 1
ATOM 604 C CA . GLU A 1 82 ? 7.225 2.277 -6.088 1.00 93.50 82 GLU A CA 1
ATOM 605 C C . GLU A 1 82 ? 6.845 2.790 -4.699 1.00 93.50 82 GLU A C 1
ATOM 607 O O . GLU A 1 82 ? 7.555 2.567 -3.713 1.00 93.50 82 GLU A O 1
ATOM 612 N N . GLN A 1 83 ? 5.717 3.488 -4.622 1.00 93.44 83 GLN A N 1
ATOM 613 C CA . GLN A 1 83 ? 5.275 4.219 -3.451 1.00 93.44 83 GLN A CA 1
ATOM 614 C C . GLN A 1 83 ? 3.802 3.937 -3.168 1.00 93.44 83 GLN A C 1
ATOM 616 O O . GLN A 1 83 ? 2.998 3.782 -4.086 1.00 93.44 83 GLN A O 1
ATOM 621 N N . TRP A 1 84 ? 3.467 3.896 -1.879 1.00 97.38 84 TRP A N 1
ATOM 622 C CA . TRP A 1 84 ? 2.094 3.729 -1.426 1.00 97.38 84 TRP A CA 1
ATOM 623 C C . TRP A 1 84 ? 1.250 4.970 -1.717 1.00 97.38 84 TRP A C 1
ATOM 625 O O . TRP A 1 84 ? 1.662 6.107 -1.467 1.00 97.38 84 TRP A O 1
ATOM 635 N N . GLN A 1 85 ? 0.053 4.715 -2.218 1.00 97.19 85 GLN A N 1
ATOM 636 C CA . GLN A 1 85 ? -1.023 5.660 -2.454 1.00 97.19 85 GLN A CA 1
ATOM 637 C C . GLN A 1 85 ? -2.274 5.172 -1.718 1.00 97.19 85 GLN A C 1
ATOM 639 O O . GLN A 1 85 ? -2.379 3.986 -1.392 1.00 97.19 85 GLN A O 1
ATOM 644 N N . TRP A 1 86 ? -3.229 6.059 -1.464 1.00 97.44 86 TRP A N 1
ATOM 645 C CA . TRP A 1 86 ? -4.476 5.695 -0.801 1.00 97.44 86 TRP A CA 1
ATOM 646 C C . TRP A 1 86 ? -5.666 6.503 -1.314 1.00 97.44 86 TRP A C 1
ATOM 648 O O . TRP A 1 86 ? -5.508 7.636 -1.763 1.00 97.44 86 TRP A O 1
ATOM 658 N N . ALA A 1 87 ? -6.860 5.931 -1.212 1.00 97.50 87 ALA A N 1
ATOM 659 C CA . ALA A 1 87 ? -8.112 6.661 -1.362 1.00 97.50 87 ALA A CA 1
ATOM 660 C C . ALA A 1 87 ? -9.218 6.029 -0.497 1.00 97.50 87 ALA A C 1
ATOM 662 O O . ALA A 1 87 ? -9.211 4.807 -0.290 1.00 97.50 87 ALA A O 1
ATOM 663 N N . PRO A 1 88 ? -10.185 6.827 -0.015 1.00 96.62 88 PRO A N 1
ATOM 664 C CA . PRO A 1 88 ? -11.440 6.318 0.512 1.00 96.62 88 PRO A CA 1
ATOM 665 C C . PRO A 1 88 ? -12.259 5.636 -0.591 1.00 96.62 88 PRO A C 1
ATOM 667 O O . PRO A 1 88 ? -12.064 5.864 -1.791 1.00 96.62 88 PRO A O 1
ATOM 670 N N . ARG A 1 89 ? -13.173 4.762 -0.176 1.00 96.38 89 ARG A N 1
ATOM 671 C CA . ARG A 1 89 ? -14.091 4.038 -1.060 1.00 96.38 89 ARG A CA 1
ATOM 672 C C . ARG A 1 89 ? -15.481 4.670 -1.020 1.00 96.38 89 ARG A C 1
ATOM 674 O O . ARG A 1 89 ? -15.865 5.278 -0.030 1.00 96.38 89 ARG A O 1
ATOM 681 N N . LYS A 1 90 ? -16.235 4.476 -2.099 1.00 93.31 90 LYS A N 1
ATOM 682 C CA . LYS A 1 90 ? -17.682 4.695 -2.186 1.00 93.31 90 LYS A CA 1
ATOM 683 C C . LYS A 1 90 ? -18.432 3.392 -1.941 1.00 93.31 90 LYS A C 1
ATOM 685 O O . LYS A 1 90 ? -17.884 2.294 -2.112 1.00 93.31 90 LYS A O 1
ATOM 690 N N . ALA A 1 91 ? -19.739 3.525 -1.736 1.00 84.88 91 ALA A N 1
ATOM 691 C CA . ALA A 1 91 ? -20.677 2.423 -1.836 1.00 84.88 91 ALA A CA 1
ATOM 692 C C . ALA A 1 91 ? -20.446 1.649 -3.145 1.00 84.88 91 ALA A C 1
ATOM 694 O O . ALA A 1 91 ? -20.308 2.237 -4.218 1.00 84.88 91 ALA A O 1
ATOM 695 N N . HIS A 1 92 ? -20.401 0.317 -3.044 1.00 82.94 92 HIS A N 1
ATOM 696 C CA . HIS A 1 92 ? -20.101 -0.629 -4.136 1.00 82.94 92 HIS A CA 1
ATOM 697 C C . HIS A 1 92 ? -18.625 -0.763 -4.551 1.00 82.94 92 HIS A C 1
ATOM 699 O O . HIS A 1 92 ? -18.326 -1.532 -5.462 1.00 82.94 92 HIS A O 1
ATOM 705 N N . GLY A 1 93 ? -17.696 -0.126 -3.832 1.00 83.94 93 GLY A N 1
ATOM 706 C CA . GLY A 1 93 ? -16.269 -0.450 -3.890 1.00 83.94 93 GLY A CA 1
ATOM 707 C C . GLY A 1 93 ? -15.437 0.320 -4.913 1.00 83.94 93 GLY A C 1
ATOM 708 O O . GLY A 1 93 ? -14.253 0.023 -5.057 1.00 83.94 93 GLY A O 1
ATOM 709 N N . GLU A 1 94 ? -16.026 1.308 -5.586 1.00 90.38 94 GLU A N 1
ATOM 710 C CA . GLU A 1 94 ? -15.275 2.311 -6.347 1.00 90.38 94 GLU A CA 1
ATOM 711 C C . GLU A 1 94 ? -14.480 3.225 -5.404 1.00 90.38 94 GLU A C 1
ATOM 713 O O . GLU A 1 94 ? -14.850 3.397 -4.243 1.00 90.38 94 GLU A O 1
ATOM 718 N N . LEU A 1 95 ? -13.411 3.851 -5.900 1.00 94.56 95 LEU A N 1
ATOM 719 C CA . LEU A 1 95 ? -12.687 4.873 -5.141 1.00 94.56 95 LEU A CA 1
ATOM 720 C C . LEU A 1 95 ? -13.443 6.207 -5.167 1.00 94.56 95 LEU A C 1
ATOM 722 O O . LEU A 1 95 ? -14.070 6.572 -6.167 1.00 94.56 95 LEU A O 1
ATOM 726 N N . GLU A 1 96 ? -13.379 6.953 -4.067 1.00 93.44 96 GLU A N 1
ATOM 727 C CA . GLU A 1 96 ? -13.981 8.284 -3.972 1.00 93.44 96 GLU A CA 1
ATOM 728 C C . GLU A 1 96 ? -13.287 9.290 -4.898 1.00 93.44 96 GLU A C 1
ATOM 730 O O . GLU A 1 96 ? -13.950 10.093 -5.563 1.00 93.44 96 GLU A O 1
ATOM 735 N N . HIS A 1 97 ? -11.964 9.173 -5.000 1.00 92.94 97 HIS A N 1
ATOM 736 C CA . HIS A 1 97 ? -11.085 9.936 -5.876 1.00 92.94 97 HIS A CA 1
ATOM 737 C C . HIS A 1 97 ? -9.881 9.085 -6.315 1.00 92.94 97 HIS A C 1
ATOM 739 O O . HIS A 1 97 ? -9.693 7.962 -5.847 1.00 92.94 97 HIS A O 1
ATOM 745 N N . GLU A 1 98 ? -9.061 9.622 -7.221 1.00 93.56 98 GLU A N 1
ATOM 746 C CA . GLU A 1 98 ? -7.771 9.016 -7.577 1.00 93.56 98 GLU A CA 1
ATOM 747 C C . GLU A 1 98 ? -6.891 8.838 -6.326 1.00 93.56 98 GLU A C 1
ATOM 749 O O . GLU A 1 98 ? -6.851 9.753 -5.497 1.00 93.56 98 GLU A O 1
ATOM 754 N N . PRO A 1 99 ? -6.174 7.706 -6.178 1.00 95.44 99 PRO A N 1
ATOM 755 C CA . PRO A 1 99 ? -5.271 7.493 -5.057 1.00 95.44 99 PRO A CA 1
ATOM 756 C C . PRO A 1 99 ? -4.234 8.608 -4.903 1.00 95.44 99 PRO A C 1
ATOM 758 O O . PRO A 1 99 ? -3.531 8.976 -5.845 1.00 95.44 99 PRO A O 1
ATOM 761 N N . GLU A 1 100 ? -4.106 9.118 -3.685 1.00 95.62 100 GLU A N 1
ATOM 762 C CA . GLU A 1 100 ? -3.129 10.135 -3.323 1.00 95.62 100 GLU A CA 1
ATOM 763 C C . GLU A 1 100 ? -1.883 9.488 -2.731 1.00 95.62 100 GLU A C 1
ATOM 765 O O . GLU A 1 100 ? -1.969 8.561 -1.925 1.00 95.62 100 GLU A O 1
ATOM 770 N N . PHE A 1 101 ? -0.703 9.992 -3.091 1.00 95.31 101 PHE A N 1
ATOM 771 C CA . PHE A 1 101 ? 0.549 9.498 -2.526 1.00 95.31 101 PHE A CA 1
ATOM 772 C C . PHE A 1 101 ? 0.616 9.698 -1.013 1.00 95.31 101 PHE A C 1
ATOM 774 O O . PHE A 1 101 ? 0.230 10.738 -0.484 1.00 95.31 101 PHE A O 1
ATOM 781 N N . LEU A 1 102 ? 1.232 8.732 -0.336 1.00 95.94 102 LEU A N 1
ATOM 782 C CA . LEU A 1 102 ? 1.679 8.846 1.046 1.00 95.94 102 LEU A CA 1
ATOM 783 C C . LEU A 1 102 ? 3.167 9.238 1.042 1.00 95.94 102 LEU A C 1
ATOM 785 O O . LEU A 1 102 ? 4.039 8.360 1.035 1.00 95.94 102 LEU A O 1
ATOM 789 N N . PRO A 1 103 ? 3.506 10.545 0.986 1.00 92.25 103 PRO A N 1
ATOM 790 C CA . PRO A 1 103 ? 4.877 11.019 0.769 1.00 92.25 103 PRO A CA 1
ATOM 791 C C . PRO A 1 103 ? 5.857 10.555 1.846 1.00 92.25 103 PRO A C 1
ATOM 793 O O . PRO A 1 103 ? 7.038 10.360 1.562 1.00 92.25 103 PRO A O 1
ATOM 796 N N . THR A 1 104 ? 5.373 10.356 3.069 1.00 93.19 104 THR A N 1
ATOM 797 C CA . THR A 1 104 ? 6.205 10.025 4.226 1.00 93.19 104 THR A CA 1
ATOM 798 C C . THR A 1 104 ? 6.602 8.561 4.287 1.00 93.19 104 THR A C 1
ATOM 800 O O . THR A 1 104 ? 7.601 8.251 4.919 1.00 93.19 104 THR A O 1
ATOM 803 N N . LEU A 1 105 ? 5.906 7.662 3.591 1.00 95.00 105 LEU A N 1
ATOM 804 C CA . LEU A 1 105 ? 6.328 6.265 3.497 1.00 95.00 105 LEU A CA 1
ATOM 805 C C . LEU A 1 105 ? 7.543 6.108 2.571 1.00 95.00 105 LEU A C 1
ATOM 807 O O . LEU A 1 105 ? 8.393 5.254 2.799 1.00 95.00 105 LEU A O 1
ATOM 811 N N . GLY A 1 106 ? 7.677 6.961 1.553 1.00 92.62 106 GLY A N 1
ATOM 812 C CA . GLY A 1 106 ? 8.730 6.793 0.559 1.00 92.62 106 GLY A CA 1
ATOM 813 C C . GLY A 1 106 ? 8.595 5.483 -0.223 1.00 92.62 106 GLY A C 1
ATOM 814 O O . GLY A 1 106 ? 7.534 4.854 -0.255 1.00 92.62 106 GLY A O 1
ATOM 815 N N . ARG A 1 107 ? 9.684 5.074 -0.881 1.00 94.94 107 ARG A N 1
ATOM 816 C CA . ARG A 1 107 ? 9.723 3.823 -1.649 1.00 94.94 107 ARG A CA 1
ATOM 817 C C . ARG A 1 107 ? 10.189 2.672 -0.778 1.00 94.94 107 ARG A C 1
ATOM 819 O O . ARG A 1 107 ? 11.231 2.788 -0.141 1.00 94.94 107 ARG A O 1
ATOM 826 N N . TYR A 1 108 ? 9.484 1.544 -0.831 1.00 96.38 108 TYR A N 1
ATOM 827 C CA . TYR A 1 108 ? 9.801 0.358 -0.023 1.00 96.38 108 TYR A CA 1
ATOM 828 C C . TYR A 1 108 ? 9.953 0.690 1.477 1.00 96.38 108 TYR A C 1
ATOM 830 O O . TYR A 1 108 ? 10.898 0.252 2.140 1.00 96.38 108 TYR A O 1
ATOM 838 N N . ALA A 1 109 ? 9.021 1.504 1.983 1.00 97.31 109 ALA A N 1
ATOM 839 C CA . ALA A 1 109 ? 8.897 1.888 3.386 1.00 97.31 109 ALA A CA 1
ATOM 840 C C . ALA A 1 109 ? 8.943 0.671 4.310 1.00 97.31 109 ALA A C 1
ATOM 842 O O . ALA A 1 109 ? 8.400 -0.377 3.949 1.00 97.31 109 ALA A O 1
ATOM 843 N N . ASP A 1 110 ? 9.496 0.818 5.513 1.00 97.88 110 ASP A N 1
ATOM 844 C CA . ASP A 1 110 ? 9.406 -0.219 6.537 1.00 97.88 110 ASP A CA 1
ATOM 845 C C . ASP A 1 110 ? 7.940 -0.657 6.741 1.00 97.88 110 ASP A C 1
ATOM 847 O O . ASP A 1 110 ? 7.074 0.195 6.971 1.00 97.88 110 ASP A O 1
ATOM 851 N N . PRO A 1 111 ? 7.639 -1.968 6.667 1.00 98.44 111 PRO A N 1
ATOM 852 C CA . PRO A 1 111 ? 6.291 -2.500 6.840 1.00 98.44 111 PRO A CA 1
ATOM 853 C C . PRO A 1 111 ? 5.569 -2.018 8.100 1.00 98.44 111 PRO A C 1
ATOM 855 O O . PRO A 1 111 ? 4.364 -1.766 8.071 1.00 98.44 111 PRO A O 1
ATOM 858 N N . THR A 1 112 ? 6.298 -1.813 9.199 1.00 98.00 112 THR A N 1
ATOM 859 C CA . THR A 1 112 ? 5.720 -1.295 10.445 1.00 98.00 112 THR A CA 1
ATOM 860 C C . THR A 1 112 ? 5.266 0.150 10.272 1.00 98.00 112 THR A C 1
ATOM 862 O O . THR A 1 112 ? 4.214 0.534 10.778 1.00 98.00 112 THR A O 1
ATOM 865 N N . SER A 1 113 ? 6.024 0.966 9.536 1.00 98.00 113 SER A N 1
ATOM 866 C CA . SER A 1 113 ? 5.629 2.340 9.214 1.00 98.00 113 SER A CA 1
ATOM 867 C C . SER A 1 113 ? 4.408 2.389 8.296 1.00 98.00 113 SER A C 1
ATOM 869 O O . SER A 1 113 ? 3.549 3.246 8.505 1.00 98.00 113 SER A O 1
ATOM 871 N N . VAL A 1 114 ? 4.272 1.447 7.353 1.00 97.94 114 VAL A N 1
ATOM 872 C CA . VAL A 1 114 ? 3.042 1.299 6.552 1.00 97.94 114 VAL A CA 1
ATOM 873 C C . VAL A 1 114 ? 1.849 1.012 7.464 1.00 97.94 114 VAL A C 1
ATOM 875 O O . VAL A 1 114 ? 0.833 1.693 7.364 1.00 97.94 114 VAL A O 1
ATOM 878 N N . ALA A 1 115 ? 1.989 0.089 8.421 1.00 97.81 115 ALA A N 1
ATOM 879 C CA . ALA A 1 115 ? 0.925 -0.218 9.377 1.00 97.81 115 ALA A CA 1
ATOM 880 C C . ALA A 1 115 ? 0.529 0.990 10.248 1.00 97.81 115 ALA A C 1
ATOM 882 O O . ALA A 1 115 ? -0.654 1.191 10.517 1.00 97.81 115 ALA A O 1
ATOM 883 N N . VAL A 1 116 ? 1.484 1.834 10.655 1.00 97.25 116 VAL A N 1
ATOM 884 C CA . VAL A 1 116 ? 1.185 3.081 11.386 1.00 97.25 116 VAL A CA 1
ATOM 885 C C . VAL A 1 116 ? 0.419 4.078 10.510 1.00 97.25 116 VAL A C 1
ATOM 887 O O . VAL A 1 116 ? -0.516 4.711 10.997 1.00 97.25 116 VAL A O 1
ATOM 890 N N . ALA A 1 117 ? 0.778 4.219 9.232 1.00 97.44 117 ALA A N 1
ATOM 891 C CA . ALA A 1 117 ? 0.045 5.087 8.312 1.00 97.44 117 ALA A CA 1
ATOM 892 C C . ALA A 1 117 ? -1.381 4.572 8.065 1.00 97.44 117 ALA A C 1
ATOM 894 O O . ALA A 1 117 ? -2.329 5.337 8.204 1.00 97.44 117 ALA A O 1
ATOM 895 N N . VAL A 1 118 ? -1.544 3.272 7.791 1.00 97.19 118 VAL A N 1
ATOM 896 C CA . VAL A 1 118 ? -2.859 2.633 7.605 1.00 97.19 118 VAL A CA 1
ATOM 897 C C . VAL A 1 118 ? -3.737 2.817 8.833 1.00 97.19 118 VAL 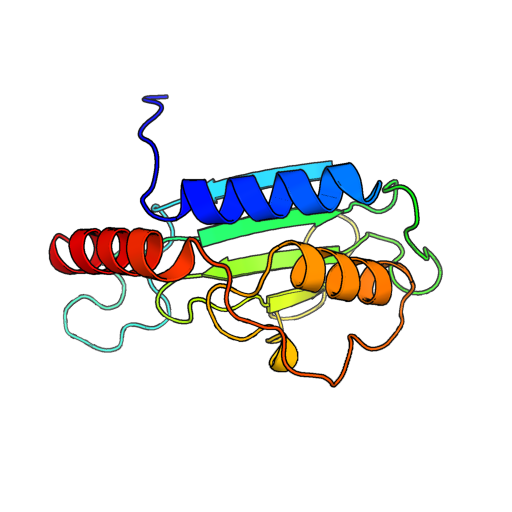A C 1
ATOM 899 O O . VAL A 1 118 ? -4.905 3.159 8.712 1.00 97.19 118 VAL A O 1
ATOM 902 N N . ARG A 1 119 ? -3.170 2.657 10.027 1.00 97.06 119 ARG A N 1
ATOM 903 C CA . ARG A 1 119 ? -3.871 2.900 11.285 1.00 97.06 119 ARG A CA 1
ATOM 904 C C . ARG A 1 119 ? -4.447 4.315 11.379 1.00 97.06 119 ARG A C 1
ATOM 906 O O . ARG A 1 119 ? -5.597 4.462 11.773 1.00 97.06 119 ARG A O 1
ATOM 913 N N . ALA A 1 120 ? -3.653 5.332 11.045 1.00 96.12 120 ALA A N 1
ATOM 914 C CA . ALA A 1 120 ? -4.115 6.719 11.048 1.00 96.12 120 ALA A CA 1
ATOM 915 C C . ALA A 1 120 ? -5.248 6.920 10.032 1.00 96.12 120 ALA A C 1
ATOM 917 O O . ALA A 1 120 ? -6.302 7.433 10.394 1.00 96.12 120 ALA A O 1
ATOM 918 N N . LEU A 1 121 ? -5.073 6.408 8.807 1.00 96.69 121 LEU A N 1
ATOM 919 C CA . LEU A 1 121 ? -6.098 6.467 7.763 1.00 96.69 121 LEU A CA 1
ATOM 920 C C . LEU A 1 121 ? -7.404 5.800 8.201 1.00 96.69 121 LEU A C 1
ATOM 922 O O . LEU A 1 121 ? -8.460 6.399 8.081 1.00 96.69 121 LEU A O 1
ATOM 926 N N . LEU A 1 122 ? -7.349 4.595 8.773 1.00 96.12 122 LEU A N 1
ATOM 927 C CA . LEU A 1 122 ? -8.545 3.899 9.255 1.00 96.12 122 LEU A CA 1
ATOM 928 C C . LEU A 1 122 ? -9.292 4.699 10.327 1.00 96.12 122 LEU A C 1
ATOM 930 O O . LEU A 1 122 ? -10.518 4.644 10.368 1.00 96.12 122 LEU A O 1
ATOM 934 N N . TRP A 1 123 ? -8.585 5.472 11.155 1.00 95.25 123 TRP A N 1
ATOM 935 C CA . TRP A 1 123 ? -9.201 6.352 12.149 1.00 95.25 123 TRP A CA 1
ATOM 936 C C . TRP A 1 123 ? -9.736 7.677 11.588 1.00 95.25 123 TRP A C 1
ATOM 938 O O . TRP A 1 123 ? -10.435 8.392 12.309 1.00 95.25 123 TRP A O 1
ATOM 948 N N . GLY A 1 124 ? -9.475 7.988 10.316 1.00 93.44 124 GLY A N 1
ATOM 949 C CA . GLY A 1 124 ? -9.764 9.293 9.718 1.00 93.44 124 GLY A CA 1
ATOM 950 C C . GLY A 1 124 ? -8.764 10.382 10.124 1.00 93.44 124 GLY A C 1
ATOM 951 O O . GLY A 1 124 ? -9.056 11.568 9.981 1.00 93.44 124 GLY A O 1
ATOM 952 N N . ASP A 1 125 ? -7.600 9.990 10.646 1.00 94.56 125 ASP A N 1
ATOM 953 C CA . ASP A 1 125 ? -6.518 10.887 11.044 1.00 94.56 125 ASP A CA 1
ATOM 954 C C . ASP A 1 125 ? -5.512 11.100 9.904 1.00 94.56 125 ASP A C 1
ATOM 956 O O . ASP A 1 125 ? -5.361 10.292 8.984 1.00 94.56 125 ASP A O 1
ATOM 960 N N . THR A 1 126 ? -4.739 12.181 10.004 1.00 91.88 126 THR A N 1
ATOM 961 C CA . THR A 1 126 ? -3.606 12.421 9.106 1.00 91.88 126 THR A CA 1
ATOM 962 C C . THR A 1 126 ? -2.497 11.385 9.350 1.00 91.88 126 THR A C 1
ATOM 964 O O . THR A 1 126 ? -2.076 11.206 10.500 1.00 91.88 126 THR A O 1
ATOM 967 N N . PRO A 1 127 ? -1.953 10.738 8.299 1.00 92.25 127 PRO A N 1
ATOM 968 C CA . PRO A 1 127 ? -0.780 9.877 8.424 1.00 92.25 127 PRO A CA 1
ATOM 969 C C . PRO A 1 127 ? 0.424 10.604 9.043 1.00 92.25 127 PRO A C 1
ATOM 971 O O . PRO A 1 127 ? 0.535 11.827 8.929 1.00 92.25 127 PRO A O 1
ATOM 974 N N . PRO A 1 128 ? 1.374 9.876 9.658 1.00 90.00 128 PRO A N 1
ATOM 975 C CA . PRO A 1 128 ? 2.558 10.489 10.248 1.00 90.00 128 PRO A CA 1
ATOM 976 C C . PRO A 1 128 ? 3.331 11.367 9.257 1.00 90.00 128 PRO A C 1
ATOM 978 O O . PRO A 1 128 ? 3.619 10.942 8.138 1.00 90.00 128 PRO A O 1
ATOM 981 N N . GLU A 1 129 ? 3.745 12.553 9.711 1.00 89.56 129 GLU A N 1
ATOM 982 C CA . GLU A 1 129 ? 4.574 13.493 8.935 1.00 89.56 129 GLU A CA 1
ATOM 983 C C . GLU A 1 129 ? 6.070 13.112 8.914 1.00 89.56 129 GLU A C 1
ATOM 985 O O . GLU A 1 129 ? 6.868 13.684 8.170 1.00 89.56 129 GLU A O 1
ATOM 990 N N . VAL A 1 130 ? 6.472 12.141 9.739 1.00 90.75 130 VAL A N 1
ATOM 991 C CA . VAL A 1 130 ? 7.859 11.672 9.830 1.00 90.75 130 VAL A CA 1
ATOM 992 C C . VAL A 1 130 ? 8.136 10.660 8.726 1.00 90.75 130 VAL A C 1
ATOM 994 O O . VAL A 1 130 ? 7.391 9.697 8.562 1.00 90.75 130 VAL A O 1
ATOM 997 N N . TYR A 1 131 ? 9.242 10.857 8.007 1.00 94.25 131 TYR A N 1
ATOM 998 C CA . TYR A 1 131 ? 9.658 9.947 6.947 1.00 94.25 131 TYR A CA 1
ATOM 999 C C . TYR A 1 131 ? 9.984 8.552 7.500 1.00 94.25 131 TYR A C 1
ATOM 1001 O O . TYR A 1 131 ? 10.763 8.413 8.449 1.00 94.25 131 TYR A O 1
ATOM 1009 N N . ALA A 1 132 ? 9.393 7.527 6.896 1.00 94.88 132 ALA A N 1
ATOM 1010 C CA . ALA A 1 132 ? 9.607 6.137 7.242 1.00 94.88 132 ALA A CA 1
ATOM 1011 C C . ALA A 1 132 ? 11.029 5.700 6.862 1.00 94.88 132 ALA A C 1
ATOM 1013 O O . ALA A 1 132 ? 11.551 6.094 5.816 1.00 94.88 132 ALA A O 1
ATOM 1014 N N . PRO A 1 133 ? 11.684 4.865 7.682 1.00 95.50 133 PRO A N 1
ATOM 1015 C CA . PRO A 1 133 ? 12.911 4.216 7.254 1.00 95.50 133 PRO A CA 1
ATOM 1016 C C . PRO A 1 133 ? 12.629 3.268 6.082 1.00 95.50 133 PRO A C 1
ATOM 1018 O O . PRO A 1 133 ? 11.528 2.735 5.943 1.00 95.50 133 PRO A O 1
ATOM 1021 N N . ASN A 1 134 ? 13.649 3.014 5.263 1.00 95.19 134 ASN A N 1
ATOM 1022 C CA . ASN A 1 134 ? 13.571 1.963 4.253 1.00 95.19 134 ASN A CA 1
ATOM 1023 C C . ASN A 1 134 ? 13.547 0.589 4.922 1.00 95.19 134 ASN A C 1
ATOM 1025 O O . ASN A 1 134 ? 14.290 0.333 5.874 1.00 95.19 134 ASN A O 1
ATOM 1029 N N . TRP A 1 135 ? 12.759 -0.318 4.357 1.00 97.88 135 TRP A N 1
ATOM 1030 C CA . TRP A 1 135 ? 12.766 -1.715 4.754 1.00 97.88 135 TRP A CA 1
ATOM 1031 C C . TRP A 1 135 ? 14.115 -2.377 4.445 1.00 97.88 135 TRP A C 1
ATOM 1033 O O . TRP A 1 135 ? 14.704 -2.164 3.385 1.00 97.88 135 TRP A O 1
ATOM 1043 N N . SER A 1 136 ? 14.598 -3.242 5.337 1.00 96.56 136 SER A N 1
ATOM 1044 C CA . SER A 1 136 ? 15.887 -3.931 5.172 1.00 96.56 136 SER A CA 1
ATOM 1045 C C . SER A 1 136 ? 15.949 -4.853 3.944 1.00 96.56 136 SER A C 1
ATOM 1047 O O . SER A 1 136 ? 17.035 -5.099 3.424 1.00 96.56 136 SER A O 1
ATOM 1049 N N . GLY A 1 137 ? 14.801 -5.336 3.456 1.00 96.38 137 GLY A N 1
ATOM 1050 C CA . GLY A 1 137 ? 14.686 -6.132 2.229 1.00 96.38 137 GLY A CA 1
ATOM 1051 C C . GLY A 1 137 ? 14.553 -5.316 0.935 1.00 96.38 137 GLY A C 1
ATOM 1052 O O . GLY A 1 137 ? 14.496 -5.904 -0.147 1.00 96.38 137 GLY A O 1
ATOM 1053 N N . ALA A 1 138 ? 14.512 -3.980 1.018 1.00 96.19 138 ALA A N 1
ATOM 1054 C CA . ALA A 1 138 ? 14.188 -3.110 -0.112 1.00 96.19 138 ALA A CA 1
ATOM 1055 C C . ALA A 1 138 ? 15.138 -3.277 -1.307 1.00 96.19 138 ALA A C 1
ATOM 1057 O O . ALA A 1 138 ? 14.681 -3.312 -2.444 1.00 96.19 138 ALA A O 1
ATOM 1058 N N . ASP A 1 139 ? 16.446 -3.412 -1.077 1.00 97.00 139 ASP A N 1
ATOM 1059 C CA . ASP A 1 139 ? 17.425 -3.473 -2.171 1.00 97.00 139 ASP A CA 1
ATOM 1060 C C . ASP A 1 139 ? 17.306 -4.758 -3.003 1.00 97.00 139 ASP A C 1
ATOM 1062 O O . ASP A 1 139 ? 17.465 -4.728 -4.227 1.00 97.00 139 ASP A O 1
ATOM 1066 N N . ALA A 1 140 ? 16.978 -5.883 -2.361 1.00 97.12 140 ALA A N 1
ATOM 1067 C CA . ALA A 1 140 ? 16.764 -7.150 -3.052 1.00 97.12 140 ALA A CA 1
ATOM 1068 C C . ALA A 1 140 ? 15.509 -7.091 -3.934 1.00 97.12 140 ALA A C 1
ATOM 1070 O O . ALA A 1 140 ? 15.567 -7.448 -5.111 1.00 97.12 140 ALA A O 1
ATOM 1071 N N . VAL A 1 141 ? 14.401 -6.573 -3.393 1.00 96.94 141 VAL A N 1
ATOM 1072 C CA . VAL A 1 141 ? 13.150 -6.413 -4.147 1.00 96.94 141 VAL A CA 1
ATOM 1073 C C . VAL A 1 141 ? 13.313 -5.400 -5.274 1.00 96.94 141 VAL A C 1
ATOM 1075 O O . VAL A 1 141 ? 12.957 -5.700 -6.408 1.00 96.94 141 VAL A O 1
ATOM 1078 N N . ARG A 1 142 ? 13.936 -4.246 -5.016 1.00 96.19 142 ARG A N 1
ATOM 1079 C CA . ARG A 1 142 ? 14.199 -3.230 -6.047 1.00 96.19 142 ARG A CA 1
ATOM 1080 C C . ARG A 1 142 ? 15.010 -3.802 -7.207 1.00 96.19 142 ARG A C 1
ATOM 1082 O O . ARG A 1 142 ? 14.725 -3.508 -8.365 1.00 96.19 142 ARG A O 1
ATOM 1089 N N . THR A 1 143 ? 16.004 -4.637 -6.906 1.00 96.62 143 THR A N 1
ATOM 1090 C CA . THR A 1 143 ? 16.805 -5.327 -7.925 1.00 96.62 143 THR A CA 1
ATOM 1091 C C . THR A 1 143 ? 15.946 -6.279 -8.759 1.00 96.62 143 THR A C 1
ATOM 1093 O O . THR A 1 143 ? 16.048 -6.267 -9.984 1.00 96.62 143 THR A O 1
ATOM 1096 N N . ALA A 1 144 ? 15.072 -7.063 -8.121 1.00 96.25 144 ALA A N 1
ATOM 1097 C CA . ALA A 1 144 ? 14.166 -7.980 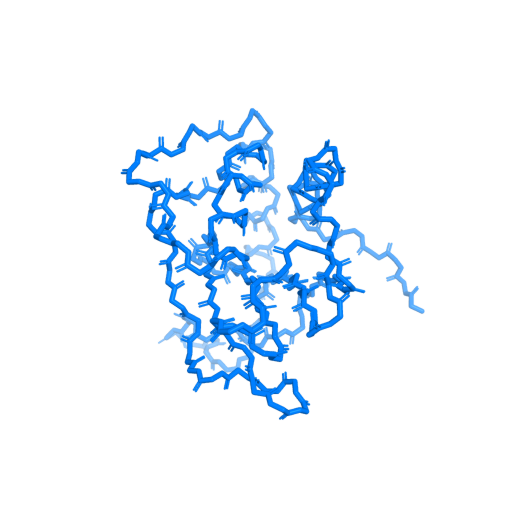-8.812 1.00 96.25 144 ALA A CA 1
ATOM 1098 C C . ALA A 1 144 ? 13.150 -7.235 -9.697 1.00 96.25 144 ALA A C 1
ATOM 1100 O O . ALA A 1 144 ? 12.974 -7.593 -10.858 1.00 96.25 144 ALA A O 1
ATOM 1101 N N . VAL A 1 145 ? 12.546 -6.162 -9.179 1.00 95.06 145 VAL A N 1
ATOM 1102 C CA . VAL A 1 145 ? 11.612 -5.291 -9.912 1.00 95.06 145 VAL A CA 1
ATOM 1103 C C . VAL A 1 145 ? 12.301 -4.631 -11.109 1.00 95.06 145 VAL A C 1
ATOM 1105 O O . VAL A 1 145 ? 11.767 -4.654 -12.211 1.00 95.06 145 VAL A O 1
ATOM 1108 N N . THR A 1 146 ? 13.523 -4.120 -10.933 1.00 94.62 146 THR A N 1
ATOM 1109 C CA . THR A 1 146 ? 14.305 -3.524 -12.033 1.00 94.62 146 THR A CA 1
ATOM 1110 C C . THR A 1 146 ? 14.623 -4.549 -13.125 1.00 94.62 146 THR A C 1
ATOM 1112 O O . THR A 1 146 ? 14.556 -4.231 -14.313 1.00 94.62 146 THR A O 1
ATOM 1115 N N . ALA A 1 147 ? 14.975 -5.780 -12.740 1.00 93.94 147 ALA A N 1
ATOM 1116 C CA . ALA A 1 147 ? 15.267 -6.851 -13.687 1.00 93.94 147 ALA A CA 1
ATOM 1117 C C . ALA A 1 147 ? 14.023 -7.264 -14.487 1.00 93.94 147 ALA A C 1
ATOM 1119 O O . ALA A 1 147 ? 14.127 -7.432 -15.698 1.00 93.94 147 ALA A O 1
ATOM 1120 N N . TRP A 1 148 ? 12.867 -7.367 -13.826 1.00 93.25 148 TRP A N 1
ATOM 1121 C CA . TRP A 1 148 ? 11.578 -7.618 -14.476 1.00 93.25 148 TRP A CA 1
ATOM 1122 C C . TRP A 1 148 ? 11.203 -6.492 -15.444 1.00 93.25 148 TRP A C 1
ATOM 1124 O O . TRP A 1 148 ? 10.956 -6.757 -16.615 1.00 93.25 148 TRP A O 1
ATOM 1134 N N . ALA A 1 149 ? 11.292 -5.232 -15.008 1.00 89.31 149 ALA A N 1
ATOM 1135 C CA . ALA A 1 149 ? 10.946 -4.078 -15.840 1.00 89.31 149 ALA A CA 1
ATOM 1136 C C . ALA A 1 149 ? 11.855 -3.936 -17.073 1.00 89.31 149 ALA A C 1
ATOM 1138 O O . ALA A 1 149 ? 11.456 -3.365 -18.078 1.00 89.31 149 ALA A O 1
ATOM 1139 N N . SER A 1 150 ? 13.084 -4.458 -17.007 1.00 87.31 150 SER A N 1
ATOM 1140 C CA . SER A 1 150 ? 14.010 -4.486 -18.149 1.00 87.31 150 SER A CA 1
ATOM 1141 C C . SER A 1 150 ? 13.737 -5.635 -19.130 1.00 87.31 150 SER A C 1
ATOM 1143 O O . SER A 1 150 ? 14.401 -5.707 -20.165 1.00 87.31 150 SER A O 1
ATOM 1145 N N . SER A 1 151 ? 12.851 -6.572 -18.776 1.00 84.31 151 SER A N 1
ATOM 1146 C CA . SER A 1 151 ? 12.473 -7.726 -19.601 1.00 84.31 151 SER A CA 1
ATOM 1147 C C . SER A 1 151 ? 11.096 -7.611 -20.260 1.00 84.31 151 SER A C 1
ATOM 1149 O O . SER A 1 151 ? 10.800 -8.447 -21.114 1.00 84.31 151 SER A O 1
ATOM 1151 N N . GLU A 1 152 ? 10.310 -6.599 -19.877 1.00 71.62 152 GLU A N 1
ATOM 1152 C CA . GLU A 1 152 ? 9.086 -6.156 -20.567 1.00 71.62 152 GLU A CA 1
ATOM 1153 C C . GLU A 1 152 ? 9.419 -5.451 -21.890 1.00 71.62 152 GLU A C 1
ATOM 1155 O O . GLU A 1 152 ? 8.782 -5.789 -22.914 1.00 71.62 152 GLU A O 1
#